Protein AF-A0A1S8WWW1-F1 (afdb_monomer_lite)

Structure (mmCIF, N/CA/C/O backbone):
data_AF-A0A1S8WWW1-F1
#
_entry.id   AF-A0A1S8WWW1-F1
#
loop_
_atom_site.group_PDB
_atom_site.id
_atom_site.type_symbol
_atom_site.label_atom_id
_atom_site.label_alt_id
_atom_site.label_comp_id
_atom_site.label_asym_id
_atom_site.label_entity_id
_atom_site.label_seq_id
_atom_site.pdbx_PDB_ins_code
_atom_site.Cartn_x
_atom_site.Cartn_y
_atom_site.Cartn_z
_atom_site.occupancy
_atom_site.B_iso_or_equiv
_atom_site.auth_seq_id
_atom_site.auth_comp_id
_atom_site.auth_asym_id
_atom_site.auth_atom_id
_atom_site.pdbx_PDB_model_num
ATOM 1 N N . MET A 1 1 ? -1.761 -18.664 -24.722 1.00 27.56 1 MET A N 1
ATOM 2 C CA . MET A 1 1 ? -1.640 -18.735 -23.249 1.00 27.56 1 MET A CA 1
ATOM 3 C C . MET A 1 1 ? -2.564 -17.691 -22.653 1.00 27.56 1 MET A C 1
ATOM 5 O O . MET A 1 1 ? -2.440 -16.541 -23.062 1.00 27.56 1 MET A O 1
ATOM 9 N N . PRO A 1 2 ? -3.539 -18.055 -21.805 1.00 29.98 2 PRO A N 1
ATOM 10 C CA . PRO A 1 2 ? -4.529 -17.095 -21.340 1.00 29.98 2 PRO A CA 1
ATOM 11 C C . PRO A 1 2 ? -3.845 -16.036 -20.477 1.00 29.98 2 PRO A C 1
ATOM 13 O O . PRO A 1 2 ? -3.069 -16.342 -19.577 1.00 29.98 2 PRO A O 1
ATOM 16 N N . SER A 1 3 ? -4.111 -14.776 -20.782 1.00 31.94 3 SER A N 1
ATOM 17 C CA . SER A 1 3 ? -3.667 -13.599 -20.045 1.00 31.94 3 SER A CA 1
ATOM 18 C C . SER A 1 3 ? -4.392 -13.516 -18.696 1.00 31.94 3 SER A C 1
ATOM 20 O O . SER A 1 3 ? -5.366 -12.780 -18.550 1.00 31.94 3 SER A O 1
ATOM 22 N N . TYR A 1 4 ? -3.930 -14.280 -17.705 1.00 28.61 4 TYR A N 1
ATOM 23 C CA . TYR A 1 4 ? -4.525 -14.341 -16.360 1.00 28.61 4 TYR A CA 1
ATOM 24 C C . TYR A 1 4 ? -4.473 -13.013 -15.593 1.00 28.61 4 TYR A C 1
ATOM 26 O O . TYR A 1 4 ? -5.192 -12.824 -14.615 1.00 28.61 4 TYR A O 1
ATOM 34 N N . SER A 1 5 ? -3.647 -12.064 -16.023 1.00 35.06 5 SER A N 1
ATOM 35 C CA . SER A 1 5 ? -3.393 -10.858 -15.240 1.00 35.06 5 SER A CA 1
ATOM 36 C C . SER A 1 5 ? -4.439 -9.756 -15.394 1.00 35.06 5 SER A C 1
ATOM 38 O O . SER A 1 5 ? -4.584 -8.935 -14.494 1.00 35.06 5 SER A O 1
ATOM 40 N N . VAL A 1 6 ? -5.218 -9.759 -16.480 1.00 31.30 6 VAL A N 1
ATOM 41 C CA . VAL A 1 6 ? -6.382 -8.862 -16.607 1.00 31.30 6 VAL A CA 1
ATOM 42 C C . VAL A 1 6 ? -7.580 -9.429 -15.829 1.00 31.30 6 VAL A C 1
ATOM 44 O O . VAL A 1 6 ? -8.434 -8.677 -15.369 1.00 31.30 6 VAL A 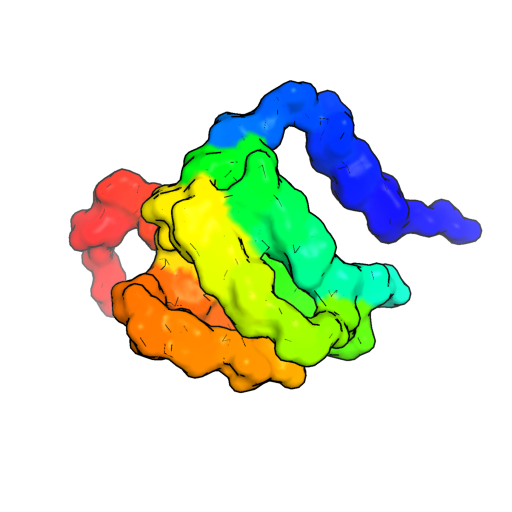O 1
ATOM 47 N N . THR A 1 7 ? -7.618 -10.748 -15.614 1.00 27.58 7 THR A N 1
ATOM 48 C CA . THR A 1 7 ? -8.752 -11.470 -15.019 1.00 27.58 7 THR A CA 1
ATOM 49 C C . THR A 1 7 ? -8.904 -11.236 -13.512 1.00 27.58 7 THR A C 1
ATOM 51 O O . THR A 1 7 ? -10.029 -11.103 -13.040 1.00 27.58 7 THR A O 1
ATOM 54 N N . TYR A 1 8 ? -7.809 -11.095 -12.753 1.00 33.03 8 TYR A N 1
ATOM 55 C CA . TYR A 1 8 ? -7.886 -10.879 -11.296 1.00 33.03 8 TYR A CA 1
ATOM 56 C C . TYR A 1 8 ? -8.394 -9.485 -10.908 1.00 33.03 8 TYR A C 1
ATOM 58 O O . TYR A 1 8 ? -9.197 -9.359 -9.987 1.00 33.03 8 TYR A O 1
ATOM 66 N N . PHE A 1 9 ? -8.007 -8.439 -11.645 1.00 36.03 9 PHE A N 1
ATOM 67 C CA . PHE A 1 9 ? -8.554 -7.096 -11.417 1.00 36.03 9 PHE A CA 1
ATOM 68 C C . PHE A 1 9 ? -10.022 -7.007 -11.873 1.00 36.03 9 PHE A C 1
ATOM 70 O O . PHE A 1 9 ? -10.827 -6.328 -11.240 1.00 36.03 9 PHE A O 1
ATOM 77 N N . LYS A 1 10 ? -10.398 -7.757 -12.923 1.00 29.52 10 LYS A N 1
ATOM 78 C CA . LYS A 1 10 ? -11.790 -7.875 -13.392 1.00 29.52 10 LYS A CA 1
ATOM 79 C C . LYS A 1 10 ? -12.705 -8.612 -12.405 1.00 29.52 10 LYS A C 1
ATOM 81 O O . LYS A 1 10 ? -13.868 -8.240 -12.285 1.00 29.52 10 LYS A O 1
ATOM 86 N N . LEU A 1 11 ? -12.213 -9.610 -11.669 1.00 33.28 11 LEU A N 1
ATOM 87 C CA . LEU A 1 11 ? -13.031 -10.347 -10.693 1.00 33.28 11 LEU A CA 1
ATOM 88 C C . LEU A 1 11 ? -13.470 -9.480 -9.500 1.00 33.28 11 LEU A C 1
ATOM 90 O O . LEU A 1 11 ? -14.607 -9.608 -9.054 1.00 33.28 11 LEU A O 1
ATOM 94 N N . LEU A 1 12 ? -12.645 -8.529 -9.045 1.00 42.22 12 LEU A N 1
ATOM 95 C CA . LEU A 1 12 ? -13.053 -7.581 -7.996 1.00 42.22 12 LEU A CA 1
ATOM 96 C C . LEU A 1 12 ? -14.103 -6.564 -8.482 1.00 42.22 12 LEU A C 1
ATOM 98 O O . LEU A 1 12 ? -14.899 -6.076 -7.686 1.00 42.22 12 LEU A O 1
ATOM 102 N N . THR A 1 13 ? -14.173 -6.281 -9.788 1.00 42.88 13 THR A N 1
ATOM 103 C CA . THR A 1 13 ? -15.197 -5.381 -10.360 1.00 42.88 13 THR A CA 1
ATOM 104 C C . THR A 1 13 ? -16.595 -6.003 -10.480 1.00 42.88 13 THR A C 1
ATOM 106 O O . THR A 1 13 ? -17.528 -5.310 -10.870 1.00 42.88 13 THR A O 1
ATOM 109 N N . SER A 1 14 ? -16.766 -7.282 -10.120 1.00 42.66 14 SER A N 1
ATOM 110 C CA . SER A 1 14 ? -18.073 -7.961 -10.104 1.00 42.66 14 SER A CA 1
ATOM 111 C C . SER A 1 14 ? -18.872 -7.747 -8.808 1.00 42.66 14 SER A C 1
ATOM 113 O O . SER A 1 14 ? -20.034 -8.149 -8.752 1.00 42.66 14 SER A O 1
ATOM 115 N N . TYR A 1 15 ? -18.281 -7.148 -7.767 1.00 47.31 15 TYR A N 1
ATOM 116 C CA . TYR A 1 15 ? -18.974 -6.823 -6.516 1.00 47.31 15 TYR A CA 1
ATOM 117 C C . TYR A 1 15 ? -19.394 -5.349 -6.510 1.00 47.31 15 TYR A C 1
ATOM 119 O O . TYR A 1 15 ? -18.574 -4.442 -6.635 1.00 47.31 15 TYR A O 1
ATOM 127 N N . SER A 1 16 ? -20.697 -5.116 -6.378 1.00 56.31 16 SER A N 1
ATOM 128 C CA . SER A 1 16 ? -21.374 -3.836 -6.613 1.00 56.31 16 SER A CA 1
ATOM 129 C C . SER A 1 16 ? -21.308 -2.827 -5.456 1.00 56.31 16 SER A C 1
ATOM 131 O O . SER A 1 16 ? -21.905 -1.760 -5.562 1.00 56.31 16 SER A O 1
ATOM 133 N N . ASP A 1 17 ? -20.564 -3.098 -4.377 1.00 70.88 17 ASP A N 1
ATOM 134 C CA . ASP A 1 17 ? -20.426 -2.153 -3.260 1.00 70.88 17 ASP A CA 1
ATOM 135 C C . ASP A 1 17 ? -19.044 -2.222 -2.585 1.00 70.88 17 ASP A C 1
ATOM 137 O O . ASP A 1 17 ? -18.817 -2.949 -1.615 1.00 70.88 17 ASP A O 1
ATOM 141 N N . TRP A 1 18 ? -18.108 -1.416 -3.092 1.00 74.94 18 TRP A N 1
ATOM 142 C CA . TRP A 1 18 ? -16.758 -1.258 -2.535 1.00 74.94 18 TRP A CA 1
ATOM 143 C C . TRP A 1 18 ? -16.750 -0.531 -1.182 1.00 74.94 18 TRP A C 1
ATOM 145 O O . TRP A 1 18 ? -15.756 -0.591 -0.458 1.00 74.94 18 TRP A O 1
ATOM 155 N N . SER A 1 19 ? -17.856 0.112 -0.788 1.00 78.94 19 SER A N 1
ATOM 156 C CA . SER A 1 19 ? -17.908 0.891 0.453 1.00 78.94 19 SER A CA 1
ATOM 157 C C . SER A 1 19 ? -17.839 0.022 1.711 1.00 78.94 19 SER A C 1
ATOM 159 O O . SER A 1 19 ? -17.435 0.494 2.776 1.00 78.94 19 SER A O 1
ATOM 161 N N . ARG A 1 20 ? -18.187 -1.264 1.585 1.00 80.62 20 ARG A N 1
ATOM 162 C CA . ARG A 1 20 ? -18.136 -2.266 2.662 1.00 80.62 20 ARG A CA 1
ATOM 163 C C . ARG A 1 20 ? -16.772 -2.921 2.817 1.00 80.62 20 ARG A C 1
ATOM 165 O O . ARG A 1 20 ? -16.558 -3.660 3.778 1.00 80.62 20 ARG A O 1
ATOM 172 N N . LEU A 1 21 ? -15.859 -2.686 1.880 1.00 82.81 21 LEU A N 1
ATOM 173 C CA . LEU A 1 21 ? -14.549 -3.305 1.898 1.00 82.81 21 LEU A CA 1
ATOM 174 C C . LEU A 1 21 ? -13.735 -2.760 3.082 1.00 82.81 21 LEU A C 1
ATOM 176 O O . LEU A 1 21 ? -13.492 -1.559 3.193 1.00 82.81 21 LEU A O 1
ATOM 180 N N . ARG A 1 22 ? -13.321 -3.670 3.971 1.00 83.50 22 ARG A N 1
ATOM 181 C CA . ARG A 1 22 ? -12.499 -3.371 5.158 1.00 83.50 22 ARG A CA 1
ATOM 182 C C . ARG A 1 22 ? -11.058 -3.842 4.995 1.00 83.50 22 ARG A C 1
ATOM 184 O O . ARG A 1 22 ? -10.145 -3.175 5.456 1.00 83.50 22 ARG A O 1
ATOM 191 N N . ILE A 1 23 ? -10.839 -4.978 4.345 1.00 82.25 23 ILE A N 1
ATOM 192 C CA . ILE A 1 23 ? -9.510 -5.568 4.162 1.00 82.25 23 ILE A CA 1
ATOM 193 C C . ILE A 1 23 ? -9.375 -5.944 2.693 1.00 82.25 23 ILE A C 1
ATOM 195 O O . ILE A 1 23 ? -10.280 -6.566 2.137 1.00 82.25 23 ILE A O 1
ATOM 199 N N . CYS A 1 24 ? -8.264 -5.574 2.063 1.00 83.00 24 CYS A N 1
ATOM 200 C CA . CYS A 1 24 ? -7.943 -6.026 0.717 1.00 83.00 24 CYS A CA 1
ATOM 201 C C . CYS A 1 24 ? -6.469 -6.389 0.601 1.00 83.00 24 CYS A C 1
ATOM 203 O O . CYS A 1 24 ? -5.595 -5.624 0.999 1.00 83.00 24 CYS A O 1
ATOM 205 N N . VAL A 1 25 ? -6.221 -7.547 0.001 1.00 79.12 25 VAL A N 1
ATOM 206 C CA . VAL A 1 25 ? -4.894 -7.996 -0.397 1.00 79.12 25 VAL A CA 1
ATOM 207 C C . VAL A 1 25 ? -4.892 -8.098 -1.910 1.00 79.12 25 VAL A C 1
ATOM 209 O O . VAL A 1 25 ? -5.738 -8.774 -2.496 1.00 79.12 25 VAL A O 1
ATOM 212 N N . LEU A 1 26 ? -3.960 -7.401 -2.545 1.00 79.50 26 LEU A N 1
ATOM 213 C CA . LEU A 1 26 ? -3.763 -7.426 -3.983 1.00 79.50 26 LEU A CA 1
ATOM 214 C C . LEU A 1 26 ? -2.365 -7.951 -4.297 1.00 79.50 26 LEU A C 1
ATOM 216 O O . LEU A 1 26 ? -1.397 -7.533 -3.669 1.00 79.50 26 LEU A O 1
ATOM 220 N N . GLY A 1 27 ? -2.250 -8.815 -5.302 1.00 71.31 27 GLY A N 1
ATOM 221 C CA . GLY A 1 27 ? -0.992 -9.477 -5.649 1.00 71.31 27 GLY A CA 1
ATOM 222 C C . GLY A 1 27 ? -0.997 -10.955 -5.258 1.00 71.31 27 GLY A C 1
ATOM 223 O O . GLY A 1 27 ? -2.058 -11.576 -5.173 1.00 71.31 27 GLY A O 1
ATOM 224 N N . ALA A 1 28 ? 0.188 -11.544 -5.095 1.00 62.22 28 ALA A N 1
ATOM 225 C CA . ALA A 1 28 ? 0.342 -12.998 -5.063 1.00 62.22 28 ALA A CA 1
ATOM 226 C C . ALA A 1 28 ? 0.131 -13.517 -3.650 1.00 62.22 28 ALA A C 1
ATOM 228 O O . ALA A 1 28 ? 1.045 -13.494 -2.834 1.00 62.22 28 ALA A O 1
ATOM 229 N N . ALA A 1 29 ? -1.028 -14.130 -3.415 1.00 51.50 29 ALA A N 1
ATOM 230 C CA . ALA A 1 29 ? -1.281 -14.899 -2.198 1.00 51.50 29 ALA A CA 1
ATOM 231 C C . ALA A 1 29 ? -0.285 -16.070 -1.995 1.00 51.50 29 ALA A C 1
ATOM 233 O O . ALA A 1 29 ? -0.150 -16.570 -0.879 1.00 51.50 29 ALA A O 1
ATOM 234 N N . HIS A 1 30 ? 0.422 -16.504 -3.053 1.00 50.56 30 HIS A N 1
ATOM 235 C CA . HIS A 1 30 ? 1.274 -17.701 -3.080 1.00 50.56 30 HIS A CA 1
ATOM 236 C C . HIS A 1 30 ? 2.768 -17.423 -3.329 1.00 50.56 30 HIS A C 1
ATOM 238 O O . HIS A 1 30 ? 3.396 -18.088 -4.148 1.00 50.56 30 HIS A O 1
ATOM 244 N N . GLY A 1 31 ? 3.359 -16.485 -2.587 1.00 46.50 31 GLY A N 1
ATOM 245 C CA . GLY A 1 31 ? 4.814 -16.424 -2.395 1.00 46.50 31 GLY A CA 1
ATOM 246 C C . GLY A 1 31 ? 5.677 -16.178 -3.649 1.00 46.50 31 GLY A C 1
ATOM 247 O O . GLY A 1 31 ? 5.207 -16.018 -4.770 1.00 46.50 31 GLY A O 1
ATOM 248 N N . TRP A 1 32 ? 6.992 -16.135 -3.425 1.00 46.78 32 TRP A N 1
ATOM 249 C CA . TRP A 1 32 ? 8.058 -15.640 -4.318 1.00 46.78 32 TRP A CA 1
ATOM 250 C C . TRP A 1 32 ? 8.196 -16.338 -5.679 1.00 46.78 32 TRP A C 1
ATOM 252 O O . TRP A 1 32 ? 8.984 -15.893 -6.514 1.00 46.78 32 TRP A O 1
ATOM 262 N N . PHE A 1 33 ? 7.478 -17.436 -5.906 1.00 47.28 33 PHE A N 1
ATOM 263 C CA . PHE A 1 33 ? 7.616 -18.239 -7.117 1.00 47.28 33 PHE A CA 1
ATOM 264 C C . PHE A 1 33 ? 6.838 -17.675 -8.310 1.00 47.28 33 PHE A C 1
ATOM 266 O O . PHE A 1 33 ? 7.244 -17.888 -9.451 1.00 47.28 33 PHE A O 1
ATOM 273 N N . PHE A 1 34 ? 5.749 -16.934 -8.075 1.00 53.53 34 PHE A N 1
ATOM 274 C CA . PHE A 1 34 ? 4.952 -16.338 -9.149 1.00 53.53 34 PHE A CA 1
ATOM 275 C C . PHE A 1 34 ? 5.248 -14.847 -9.289 1.00 53.53 34 PHE A C 1
ATOM 277 O O . PHE A 1 34 ? 4.577 -14.005 -8.698 1.00 53.53 34 PHE A O 1
ATOM 284 N N . LYS A 1 35 ? 6.242 -14.521 -10.125 1.00 56.56 35 LYS A N 1
ATOM 285 C CA . LYS A 1 35 ? 6.456 -13.137 -10.558 1.00 56.56 35 LYS A CA 1
ATOM 286 C C . LYS A 1 35 ? 5.326 -12.711 -11.484 1.00 56.56 35 LYS A C 1
ATOM 288 O O . LYS A 1 35 ? 5.137 -13.300 -12.555 1.00 56.56 35 LYS A O 1
ATOM 293 N N . TYR A 1 36 ? 4.588 -11.668 -11.118 1.00 63.59 36 TYR A N 1
ATOM 294 C CA . TYR A 1 36 ? 3.611 -11.106 -12.045 1.00 63.59 36 TYR A CA 1
ATOM 295 C C . TYR A 1 36 ? 4.348 -10.348 -13.136 1.00 63.59 36 TYR A C 1
ATOM 297 O O . TYR A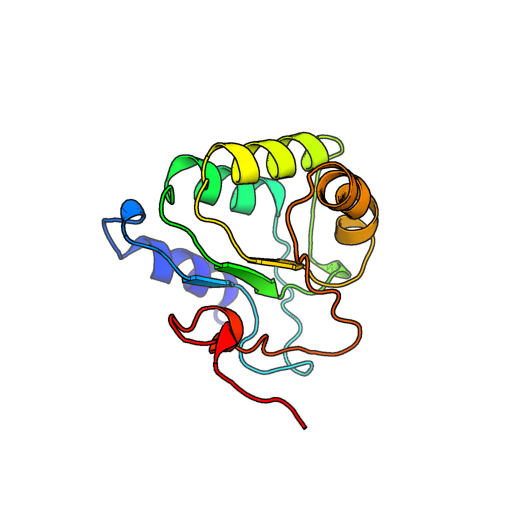 1 36 ? 4.918 -9.297 -12.891 1.00 63.59 36 TYR A O 1
ATOM 305 N N . ASN A 1 37 ? 4.244 -10.791 -14.387 1.00 66.25 37 ASN A N 1
ATOM 306 C CA . ASN A 1 37 ? 4.761 -10.001 -15.511 1.00 66.25 37 ASN A CA 1
ATOM 307 C C . ASN A 1 37 ? 3.894 -8.758 -15.823 1.00 66.25 37 ASN A C 1
ATOM 309 O O . ASN A 1 37 ? 4.144 -8.014 -16.770 1.00 66.25 37 ASN A O 1
ATOM 313 N N . THR A 1 38 ? 2.831 -8.530 -15.049 1.00 75.81 38 THR A N 1
ATOM 314 C CA . THR A 1 38 ? 1.919 -7.413 -15.278 1.00 75.81 38 THR A CA 1
ATOM 315 C C . THR A 1 38 ? 2.362 -6.194 -14.516 1.00 75.81 38 THR A C 1
ATOM 317 O O . THR A 1 38 ? 2.425 -6.189 -13.290 1.00 75.81 38 THR A O 1
ATOM 320 N N . ARG A 1 39 ? 2.623 -5.137 -15.282 1.00 81.19 39 ARG A N 1
ATOM 321 C CA . ARG A 1 39 ? 2.959 -3.830 -14.742 1.00 81.19 39 ARG A CA 1
ATOM 322 C C . ARG A 1 39 ? 1.704 -3.160 -14.206 1.00 81.19 39 ARG A C 1
ATOM 324 O O . ARG A 1 39 ? 0.697 -3.098 -14.908 1.00 81.19 39 ARG A O 1
ATOM 331 N N . VAL A 1 40 ? 1.784 -2.626 -12.993 1.00 84.00 40 VAL A N 1
ATOM 332 C CA . VAL A 1 40 ? 0.651 -1.964 -12.335 1.00 84.00 40 VAL A CA 1
ATOM 333 C C . VAL A 1 40 ? 1.001 -0.551 -11.911 1.00 84.00 40 VAL A C 1
ATOM 335 O O . VAL A 1 40 ? 2.079 -0.296 -11.383 1.00 84.00 40 VAL A O 1
ATOM 338 N N . HIS A 1 41 ? 0.069 0.376 -12.126 1.00 88.94 41 HIS A N 1
ATOM 339 C CA . HIS A 1 41 ? 0.199 1.748 -11.651 1.00 88.94 41 HIS A CA 1
ATOM 340 C C . HIS A 1 41 ? -0.382 1.869 -10.244 1.00 88.94 41 HIS A C 1
ATOM 342 O O . HIS A 1 41 ? -1.597 1.983 -10.079 1.00 88.94 41 HIS A O 1
ATOM 348 N N . ILE A 1 42 ? 0.482 1.875 -9.231 1.00 88.12 42 ILE A N 1
ATOM 349 C CA . ILE A 1 42 ? 0.056 1.918 -7.825 1.00 88.12 42 ILE A CA 1
ATOM 350 C C . ILE A 1 42 ? -0.726 3.190 -7.484 1.00 88.12 42 ILE A C 1
ATOM 352 O O . ILE A 1 42 ? -1.687 3.132 -6.726 1.00 88.12 42 ILE A O 1
ATOM 356 N N . ASP A 1 43 ? -0.410 4.311 -8.135 1.00 89.50 43 ASP A N 1
ATOM 357 C CA . ASP A 1 43 ? -1.157 5.566 -7.988 1.00 89.50 43 ASP A CA 1
ATOM 358 C C . ASP A 1 43 ? -2.642 5.393 -8.311 1.00 89.50 43 ASP A C 1
ATOM 360 O O . ASP A 1 43 ? -3.503 5.931 -7.619 1.00 89.50 43 ASP A O 1
ATOM 364 N N . LYS A 1 44 ? -2.951 4.601 -9.344 1.00 89.00 44 LYS A N 1
ATOM 365 C CA . LYS A 1 44 ? -4.328 4.336 -9.772 1.00 89.00 44 LYS A CA 1
ATOM 366 C C . LYS A 1 44 ? -5.057 3.398 -8.830 1.00 89.00 44 LYS A C 1
ATOM 368 O O . LYS A 1 44 ? -6.247 3.586 -8.594 1.00 89.00 44 LYS A O 1
ATOM 373 N N . ILE A 1 45 ? -4.333 2.448 -8.247 1.00 89.56 45 ILE A N 1
ATOM 374 C CA . ILE A 1 45 ? -4.862 1.592 -7.187 1.00 89.56 45 ILE A CA 1
ATOM 375 C C . ILE A 1 45 ? -5.241 2.469 -5.988 1.00 89.56 45 ILE A C 1
ATOM 377 O O . ILE A 1 45 ? -6.407 2.509 -5.607 1.00 89.56 45 ILE A O 1
ATOM 381 N N . LEU A 1 46 ? -4.296 3.246 -5.454 1.00 89.94 46 LEU A N 1
ATOM 382 C CA . LEU A 1 46 ? -4.522 4.101 -4.284 1.00 89.94 46 LEU A CA 1
ATOM 383 C C . LEU A 1 46 ? -5.631 5.132 -4.506 1.00 89.94 46 LEU A C 1
ATOM 385 O O . LEU A 1 46 ? -6.460 5.342 -3.623 1.00 89.94 46 LEU A O 1
ATOM 389 N N . GLU A 1 47 ? -5.674 5.752 -5.687 1.00 90.75 47 GLU A N 1
ATOM 390 C CA . GLU A 1 47 ? -6.742 6.675 -6.071 1.00 90.75 47 GLU A CA 1
ATOM 391 C C . GLU A 1 47 ? -8.119 6.000 -6.040 1.00 90.75 47 GLU A C 1
ATOM 393 O O . GLU A 1 47 ? -9.066 6.580 -5.508 1.00 90.75 47 GLU A O 1
ATOM 398 N N . SER A 1 48 ? -8.225 4.768 -6.548 1.00 89.75 48 SER A N 1
ATOM 399 C CA . SER A 1 48 ? -9.479 4.014 -6.548 1.00 89.75 48 SER A CA 1
ATOM 400 C C . SER A 1 48 ? -9.943 3.649 -5.135 1.00 89.75 48 SER A C 1
ATOM 402 O O . SER A 1 48 ? -11.107 3.878 -4.802 1.00 89.75 48 SER A O 1
ATOM 404 N N . PHE A 1 49 ? -9.048 3.147 -4.275 1.00 90.25 49 PHE A N 1
ATOM 405 C CA . PHE A 1 49 ? -9.397 2.835 -2.882 1.00 90.25 49 PHE A CA 1
ATOM 406 C C . PHE A 1 49 ? -9.805 4.090 -2.110 1.00 90.25 49 PHE A C 1
ATOM 408 O O . PHE A 1 49 ? -10.827 4.083 -1.427 1.00 90.25 49 PHE A O 1
ATOM 415 N N . ALA A 1 50 ? -9.076 5.194 -2.285 1.00 90.50 50 ALA A N 1
ATOM 416 C CA . ALA A 1 50 ? -9.421 6.467 -1.663 1.00 90.50 50 ALA A CA 1
ATOM 417 C C . ALA A 1 50 ? -10.787 7.009 -2.125 1.00 90.50 50 ALA A C 1
ATOM 419 O O . ALA A 1 50 ? -11.440 7.738 -1.383 1.00 90.50 50 ALA A O 1
ATOM 420 N N . ALA A 1 51 ? -11.215 6.703 -3.352 1.00 90.12 51 ALA A N 1
ATOM 421 C CA . ALA A 1 51 ? -12.498 7.157 -3.881 1.00 90.12 51 ALA A CA 1
ATOM 422 C C . ALA A 1 51 ? -13.681 6.282 -3.435 1.00 90.12 51 ALA A C 1
ATOM 424 O O . ALA A 1 51 ? -14.766 6.816 -3.216 1.00 90.12 51 ALA A O 1
ATOM 425 N N . HIS A 1 52 ? -13.481 4.968 -3.287 1.00 88.69 52 HIS A N 1
ATOM 426 C CA . HIS A 1 52 ? -14.593 4.016 -3.162 1.00 88.69 52 HIS A CA 1
ATOM 427 C C . HIS A 1 52 ? -14.626 3.221 -1.848 1.00 88.69 52 HIS A C 1
ATOM 429 O O . HIS A 1 52 ? -15.647 2.607 -1.552 1.00 88.69 52 HIS A O 1
ATOM 435 N N . CYS A 1 53 ? -13.550 3.222 -1.053 1.00 89.94 53 CYS A N 1
ATOM 436 C CA . CYS A 1 53 ? -13.405 2.359 0.128 1.00 89.94 53 CYS A CA 1
ATOM 437 C C . CYS A 1 53 ? -13.215 3.172 1.431 1.00 89.94 53 CYS A C 1
ATOM 439 O O . CYS A 1 53 ? -12.154 3.095 2.053 1.00 89.94 53 CYS A O 1
ATOM 441 N N . PRO A 1 54 ? -14.208 3.959 1.894 1.00 89.06 54 PRO A N 1
ATOM 442 C CA . PRO A 1 54 ? -14.071 4.782 3.104 1.00 89.06 54 PRO A CA 1
ATOM 443 C C . PRO A 1 54 ? -13.871 3.962 4.392 1.00 89.06 54 PRO A C 1
ATOM 445 O O . PRO A 1 54 ? -13.276 4.454 5.349 1.00 89.06 54 PRO A O 1
ATOM 448 N N . ASN A 1 55 ? -14.340 2.708 4.418 1.00 87.06 55 ASN A N 1
ATOM 449 C CA . ASN A 1 55 ? -14.244 1.812 5.575 1.00 87.06 55 ASN A CA 1
ATOM 450 C C . ASN A 1 55 ? -13.007 0.901 5.559 1.00 87.06 55 ASN A C 1
ATOM 452 O O . ASN A 1 55 ? -12.920 -0.018 6.373 1.00 87.06 55 ASN A O 1
ATOM 456 N N . LEU A 1 56 ? -12.065 1.142 4.647 1.00 86.56 56 LEU A N 1
ATOM 457 C CA . LEU A 1 56 ? -10.840 0.364 4.522 1.00 86.56 56 LEU A CA 1
ATOM 458 C C . LEU A 1 56 ? -10.004 0.466 5.807 1.00 86.56 56 LEU A C 1
ATOM 460 O O . LEU A 1 56 ? -9.626 1.555 6.227 1.00 86.56 56 LEU A O 1
ATOM 464 N N . GLU A 1 57 ? -9.711 -0.681 6.406 1.00 84.50 57 GLU A N 1
ATOM 465 C CA . GLU A 1 57 ? -8.888 -0.860 7.602 1.00 84.50 57 GLU A CA 1
ATOM 466 C C . GLU A 1 57 ? -7.501 -1.413 7.274 1.00 84.50 57 GLU A C 1
ATOM 468 O O . GLU A 1 57 ? -6.532 -1.033 7.929 1.00 84.50 57 GLU A O 1
ATOM 473 N N . ALA A 1 58 ? -7.377 -2.260 6.251 1.00 81.62 58 ALA A N 1
ATOM 474 C CA . ALA A 1 58 ? -6.086 -2.761 5.798 1.00 81.62 58 ALA A CA 1
ATOM 475 C C . ALA A 1 58 ? -6.026 -2.934 4.281 1.00 81.62 58 ALA A C 1
ATOM 477 O O . ALA A 1 58 ? -6.947 -3.479 3.668 1.00 81.62 58 ALA A O 1
ATOM 478 N N . LEU A 1 59 ? -4.920 -2.492 3.689 1.00 84.56 59 LEU A N 1
ATOM 479 C CA . LEU A 1 59 ? -4.618 -2.688 2.277 1.00 84.56 59 LEU A CA 1
ATOM 480 C C . LEU A 1 59 ? -3.207 -3.234 2.114 1.00 84.56 59 LEU A C 1
ATOM 482 O O . LEU A 1 59 ? -2.247 -2.653 2.609 1.00 84.56 59 LEU A O 1
ATOM 486 N N . GLU A 1 60 ? -3.077 -4.319 1.368 1.00 82.62 60 GLU A N 1
ATOM 487 C CA . GLU A 1 60 ? -1.792 -4.926 1.055 1.00 82.62 60 GLU A CA 1
ATOM 488 C C . GLU A 1 60 ? -1.588 -4.949 -0.451 1.00 82.62 60 GLU A C 1
ATOM 490 O O . GLU A 1 60 ? -2.420 -5.468 -1.195 1.00 82.62 60 GLU A O 1
ATOM 495 N N . ILE A 1 61 ? -0.477 -4.376 -0.906 1.00 82.12 61 ILE A N 1
ATOM 496 C CA . ILE A 1 61 ? -0.104 -4.337 -2.318 1.00 82.12 61 ILE A CA 1
ATOM 497 C C . ILE A 1 61 ? 1.175 -5.157 -2.475 1.00 82.12 61 ILE A C 1
ATOM 499 O O . ILE A 1 61 ? 2.282 -4.661 -2.280 1.00 82.12 61 ILE A O 1
ATOM 503 N N . GLN A 1 62 ? 0.991 -6.428 -2.819 1.00 77.81 62 GLN A N 1
ATOM 504 C CA . GLN A 1 62 ? 2.015 -7.467 -2.910 1.00 77.81 62 GLN A CA 1
ATOM 505 C C . GLN A 1 62 ? 2.476 -7.682 -4.366 1.00 77.81 62 GLN A C 1
ATOM 507 O O . GLN A 1 62 ? 2.503 -8.809 -4.864 1.00 77.81 62 GLN A O 1
ATOM 512 N N . TRP A 1 63 ? 2.796 -6.600 -5.084 1.00 79.19 63 TRP A N 1
ATOM 513 C CA . TRP A 1 63 ? 3.382 -6.684 -6.432 1.00 79.19 63 TRP A CA 1
ATOM 514 C C . TRP A 1 63 ? 4.901 -6.626 -6.393 1.00 79.19 63 TRP A C 1
ATOM 516 O O . TRP A 1 63 ? 5.480 -5.909 -5.583 1.00 79.19 63 TRP A O 1
ATOM 526 N N . ASP A 1 64 ? 5.551 -7.297 -7.342 1.00 77.94 64 ASP A N 1
ATOM 527 C CA . ASP A 1 64 ? 7.000 -7.208 -7.481 1.00 77.94 64 ASP A CA 1
ATOM 528 C C . ASP A 1 64 ? 7.443 -5.751 -7.707 1.00 77.94 64 ASP A C 1
ATOM 530 O O . ASP A 1 64 ? 6.891 -5.081 -8.593 1.00 77.94 64 ASP A O 1
ATOM 534 N N . PRO A 1 65 ? 8.479 -5.264 -6.999 1.00 80.31 65 PRO A N 1
ATOM 535 C CA . PRO A 1 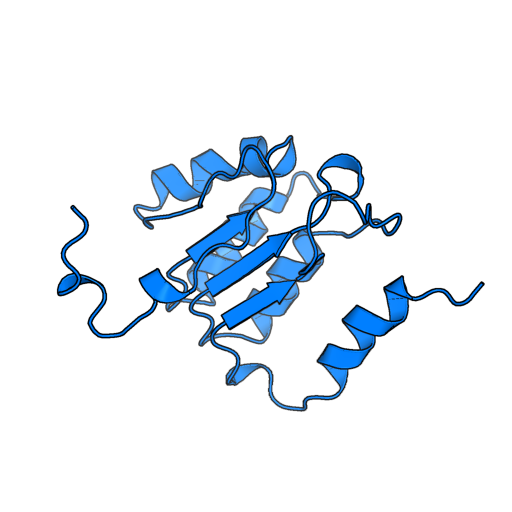65 ? 8.961 -3.884 -7.119 1.00 80.31 65 PRO A CA 1
ATOM 536 C C . PRO A 1 65 ? 9.323 -3.495 -8.558 1.00 80.31 65 PRO A C 1
ATOM 538 O O . PRO A 1 65 ? 9.081 -2.365 -8.984 1.00 80.31 65 PRO A O 1
ATOM 541 N N . ASP A 1 66 ? 9.819 -4.459 -9.338 1.00 82.31 66 ASP A N 1
ATOM 542 C CA . ASP A 1 66 ? 10.195 -4.291 -10.747 1.00 82.31 66 ASP A CA 1
ATOM 543 C C . ASP A 1 66 ? 8.990 -4.074 -11.679 1.00 82.31 66 ASP A C 1
ATOM 545 O O . ASP A 1 66 ? 9.122 -3.568 -12.802 1.00 82.31 66 ASP A O 1
ATOM 549 N N . THR A 1 67 ? 7.790 -4.433 -11.223 1.00 81.44 67 THR A N 1
ATOM 550 C CA . THR A 1 67 ? 6.535 -4.365 -11.991 1.00 81.44 67 THR A CA 1
ATOM 551 C C . THR A 1 67 ? 5.626 -3.230 -11.528 1.00 81.44 67 THR A C 1
ATOM 553 O O . THR A 1 67 ? 4.739 -2.807 -12.272 1.00 81.44 67 THR A O 1
ATOM 556 N N . ILE A 1 68 ? 5.901 -2.646 -10.362 1.00 86.06 68 ILE A N 1
ATOM 557 C CA . ILE A 1 68 ? 5.216 -1.446 -9.893 1.00 86.06 68 ILE A CA 1
ATOM 558 C C . ILE A 1 68 ? 5.661 -0.238 -10.727 1.00 86.06 68 ILE A C 1
ATOM 560 O O . ILE A 1 68 ? 6.838 -0.021 -11.027 1.00 86.06 68 ILE A O 1
ATOM 564 N N . ARG A 1 69 ? 4.687 0.564 -11.142 1.00 89.88 69 ARG A N 1
ATOM 565 C CA . ARG A 1 69 ? 4.858 1.845 -11.826 1.00 89.88 69 ARG A CA 1
ATOM 566 C C . ARG A 1 69 ? 4.180 2.928 -11.005 1.00 89.88 69 ARG A C 1
ATOM 568 O O . ARG A 1 69 ? 3.111 2.719 -10.437 1.00 89.88 69 ARG A O 1
ATOM 575 N N . PHE A 1 70 ? 4.807 4.090 -10.951 1.00 92.00 70 PHE A N 1
ATOM 576 C CA . PHE A 1 70 ? 4.370 5.203 -10.124 1.00 92.00 70 PHE A CA 1
ATOM 577 C C . PHE A 1 70 ? 4.853 6.520 -10.726 1.00 92.00 70 PHE A C 1
ATOM 579 O O . PHE A 1 70 ? 5.810 6.537 -11.498 1.00 92.00 70 PHE A O 1
ATOM 586 N N . SER A 1 71 ? 4.162 7.608 -10.406 1.00 91.19 71 SER A N 1
ATOM 587 C CA . SER A 1 71 ? 4.504 8.960 -10.849 1.00 91.19 71 SER A CA 1
ATOM 588 C C . SER A 1 71 ? 5.197 9.750 -9.741 1.00 91.19 71 SER A C 1
ATOM 590 O O . SER A 1 71 ? 5.079 9.420 -8.561 1.00 91.19 71 SER A O 1
ATOM 592 N N . ASP A 1 72 ? 5.812 10.882 -10.075 1.00 86.44 72 ASP A N 1
ATOM 593 C CA . ASP A 1 72 ? 6.387 11.795 -9.070 1.00 86.44 72 ASP A CA 1
ATOM 594 C C . ASP A 1 72 ? 5.328 12.386 -8.118 1.00 86.44 72 ASP A C 1
ATOM 596 O O . ASP A 1 72 ? 5.636 12.914 -7.048 1.00 86.44 72 ASP A O 1
ATOM 600 N N . LYS A 1 73 ? 4.041 12.271 -8.476 1.00 88.38 73 LYS A N 1
ATOM 601 C CA . LYS A 1 73 ? 2.903 12.721 -7.664 1.00 88.38 73 LYS A CA 1
ATOM 602 C C . LYS A 1 73 ? 2.449 11.683 -6.631 1.00 88.38 73 LYS A C 1
ATOM 604 O O . LYS A 1 73 ? 1.547 11.987 -5.855 1.00 88.38 73 LYS A O 1
ATOM 609 N N . SER A 1 74 ? 3.080 10.509 -6.569 1.00 86.75 74 SER A N 1
ATOM 610 C CA . SER A 1 74 ? 2.747 9.395 -5.659 1.00 86.75 74 SER A CA 1
ATOM 611 C C . SER A 1 74 ? 2.530 9.799 -4.205 1.00 86.75 74 SER A C 1
ATOM 613 O O . SER A 1 74 ? 1.605 9.321 -3.551 1.00 86.75 74 SER A O 1
ATOM 615 N N . ARG A 1 75 ? 3.337 10.739 -3.700 1.00 86.88 75 ARG A N 1
ATOM 616 C CA . ARG A 1 75 ? 3.218 11.244 -2.323 1.00 86.88 75 ARG A CA 1
ATOM 617 C C . ARG A 1 75 ? 1.826 11.822 -2.040 1.00 86.88 75 ARG A C 1
ATOM 619 O O . ARG A 1 75 ? 1.275 11.589 -0.971 1.00 86.88 75 ARG A O 1
ATOM 626 N N . LYS A 1 76 ? 1.216 12.496 -3.024 1.00 89.50 76 LYS A N 1
ATOM 627 C CA . LYS A 1 76 ? -0.145 13.047 -2.907 1.00 89.50 76 LYS A CA 1
ATOM 628 C C . LYS A 1 76 ? -1.205 11.950 -2.823 1.00 89.50 76 LYS A C 1
ATOM 630 O O . LYS A 1 76 ? -2.207 12.131 -2.139 1.00 89.50 76 LYS A O 1
ATOM 635 N N . PHE A 1 77 ? -1.006 10.821 -3.506 1.00 89.56 77 PHE A N 1
ATOM 636 C CA . PHE A 1 77 ? -1.943 9.695 -3.460 1.00 89.56 77 PHE A CA 1
ATOM 637 C C . PHE A 1 77 ? -1.908 8.983 -2.105 1.00 89.56 77 PHE A C 1
ATOM 639 O O . PHE A 1 77 ? -2.965 8.627 -1.588 1.00 89.56 77 PHE A O 1
ATOM 646 N N . ILE A 1 78 ? -0.727 8.871 -1.489 1.00 88.00 78 ILE A N 1
ATOM 647 C CA . ILE A 1 78 ? -0.581 8.373 -0.114 1.00 88.00 78 ILE A CA 1
ATOM 648 C C . ILE A 1 78 ? -1.297 9.275 0.894 1.00 88.00 78 ILE A C 1
ATOM 650 O O . ILE A 1 78 ? -2.017 8.788 1.763 1.00 88.00 78 ILE A O 1
ATOM 654 N N . ASP A 1 79 ? -1.176 10.592 0.763 1.00 87.06 79 ASP A N 1
ATOM 655 C CA . ASP A 1 79 ? -1.919 11.496 1.644 1.00 87.06 79 ASP A CA 1
ATOM 656 C C . ASP A 1 79 ? -3.432 11.406 1.391 1.00 87.06 79 ASP A C 1
ATOM 658 O O . ASP A 1 79 ? -4.228 11.401 2.328 1.00 87.06 79 ASP A O 1
ATOM 662 N N . ARG A 1 80 ? -3.848 11.250 0.129 1.00 89.69 80 ARG A N 1
ATOM 663 C CA . ARG A 1 80 ? -5.263 11.125 -0.238 1.00 89.69 80 ARG A CA 1
ATOM 664 C C . ARG A 1 80 ? -5.908 9.860 0.327 1.00 89.69 80 ARG A C 1
ATOM 666 O O . ARG A 1 80 ? -7.012 9.963 0.854 1.00 89.69 80 ARG A O 1
ATOM 673 N N . ILE A 1 81 ? -5.251 8.699 0.246 1.00 88.69 81 ILE A N 1
ATOM 674 C CA . ILE A 1 81 ? -5.799 7.462 0.825 1.00 88.69 81 ILE A CA 1
ATOM 675 C C . ILE A 1 81 ? -5.902 7.571 2.348 1.00 88.69 81 ILE A C 1
ATOM 677 O O . ILE A 1 81 ? -6.928 7.205 2.905 1.00 88.69 81 ILE A O 1
ATOM 681 N N . ARG A 1 82 ? -4.921 8.190 3.017 1.00 84.50 82 ARG A N 1
ATOM 682 C CA . ARG A 1 82 ? -4.975 8.443 4.467 1.00 84.50 82 ARG A CA 1
ATOM 683 C C . ARG A 1 82 ? -6.138 9.352 4.868 1.00 84.50 82 ARG A C 1
ATOM 685 O O . ARG A 1 82 ? -6.797 9.100 5.868 1.00 84.50 82 ARG A O 1
ATOM 692 N N . LEU A 1 83 ? -6.395 10.407 4.093 1.00 86.94 83 LEU A N 1
ATOM 693 C CA . LEU A 1 83 ? -7.476 11.357 4.376 1.00 86.94 83 LEU A CA 1
ATOM 694 C C . LEU A 1 83 ? -8.866 10.782 4.083 1.00 86.94 83 LEU A C 1
ATOM 696 O O . LEU A 1 83 ? -9.831 11.147 4.750 1.00 86.94 83 LEU A O 1
ATOM 700 N N . LYS A 1 84 ? -8.992 9.928 3.061 1.00 90.44 84 LYS A N 1
ATOM 701 C CA . LYS A 1 84 ? -10.286 9.383 2.626 1.00 90.44 84 LYS A CA 1
ATOM 702 C C . LYS A 1 84 ? -10.654 8.061 3.297 1.00 90.44 84 LYS A C 1
ATOM 704 O O . LYS A 1 84 ? -11.837 7.806 3.495 1.00 90.44 84 LYS A O 1
ATOM 709 N N . CYS A 1 85 ? -9.668 7.263 3.691 1.00 88.50 85 CYS A N 1
ATOM 710 C CA . CYS A 1 85 ? -9.844 6.016 4.428 1.00 88.50 85 CYS A CA 1
ATOM 711 C C . CYS A 1 85 ? -9.432 6.240 5.891 1.00 88.50 85 CYS A C 1
ATOM 713 O O . CYS A 1 85 ? -8.384 5.775 6.330 1.00 88.50 85 CYS A O 1
ATOM 715 N N . SER A 1 86 ? -10.241 6.972 6.662 1.00 85.56 86 SER A N 1
ATOM 716 C CA . SER A 1 86 ? -9.905 7.350 8.050 1.00 85.56 86 SER A CA 1
ATOM 717 C C . SER A 1 86 ? -9.782 6.162 9.011 1.00 85.56 86 SER A C 1
ATOM 719 O O . SER A 1 86 ? -9.207 6.294 10.090 1.00 85.56 86 SER A O 1
ATOM 721 N N . ARG A 1 87 ? -10.310 4.996 8.621 1.00 84.81 87 ARG A N 1
ATOM 722 C CA . ARG A 1 87 ? -10.209 3.738 9.369 1.00 84.81 87 ARG A CA 1
ATOM 723 C C . ARG A 1 87 ? -8.966 2.922 9.020 1.00 84.81 87 ARG A C 1
ATOM 725 O O . ARG A 1 87 ? -8.781 1.867 9.620 1.00 84.81 87 ARG A O 1
ATOM 732 N N . LEU A 1 88 ? -8.131 3.384 8.087 1.00 84.25 88 LEU A N 1
ATOM 733 C CA . LEU A 1 88 ? -6.966 2.646 7.612 1.00 84.25 88 LEU A CA 1
ATOM 734 C C . LEU A 1 88 ? -5.935 2.505 8.737 1.00 84.25 88 LEU A C 1
ATOM 736 O O . LEU A 1 88 ? -5.299 3.473 9.148 1.00 84.25 88 LEU A O 1
ATOM 740 N N . LYS A 1 89 ? -5.777 1.276 9.224 1.00 77.69 89 LYS A N 1
ATOM 741 C CA . LYS A 1 89 ? -4.838 0.881 10.280 1.00 77.69 89 LYS A CA 1
ATOM 742 C C . LY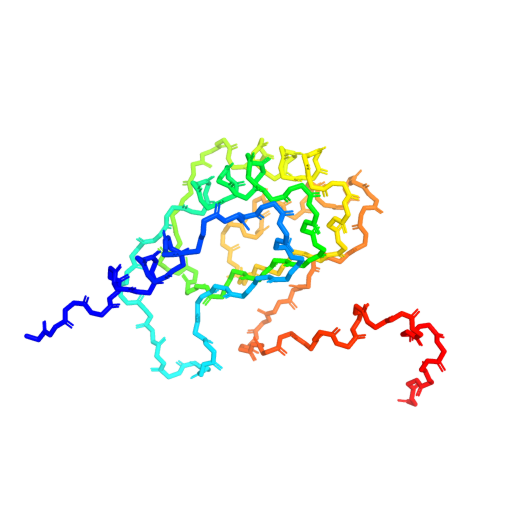S A 1 89 ? -3.535 0.322 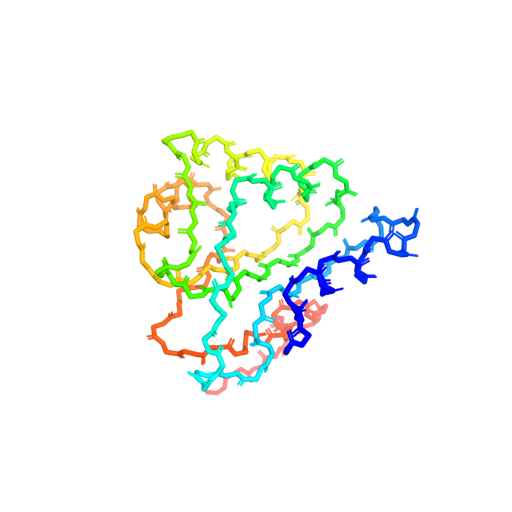9.715 1.00 77.69 89 LYS A C 1
ATOM 744 O O . LYS A 1 89 ? -2.531 0.329 10.420 1.00 77.69 89 LYS A O 1
ATOM 749 N N . SER A 1 90 ? -3.551 -0.202 8.489 1.00 77.50 90 SER A N 1
ATOM 750 C CA . SER A 1 90 ? -2.379 -0.823 7.871 1.00 77.50 90 SER A CA 1
ATOM 751 C C . SER A 1 90 ? -2.355 -0.627 6.356 1.00 77.50 90 SER A C 1
ATOM 753 O O . SER A 1 90 ? -3.357 -0.846 5.675 1.00 77.50 90 SER A O 1
ATOM 755 N N . LEU A 1 91 ? -1.196 -0.225 5.831 1.00 83.94 91 LEU A N 1
ATOM 756 C CA . LEU A 1 91 ? -0.893 -0.235 4.402 1.00 83.94 91 LEU A CA 1
ATOM 757 C C . LEU A 1 91 ? 0.442 -0.951 4.192 1.00 83.94 91 LEU A C 1
ATOM 759 O O . LEU A 1 91 ? 1.485 -0.445 4.606 1.00 83.94 91 LEU A O 1
ATOM 763 N N . THR A 1 92 ? 0.412 -2.112 3.547 1.00 80.88 92 THR A N 1
ATOM 764 C CA . THR A 1 92 ? 1.607 -2.914 3.257 1.00 80.88 92 THR A CA 1
ATOM 765 C C . THR A 1 92 ? 2.027 -2.709 1.808 1.00 80.88 92 THR A C 1
ATOM 767 O O . THR A 1 92 ? 1.211 -2.824 0.890 1.00 80.88 92 THR A O 1
ATOM 770 N N . LEU A 1 93 ? 3.310 -2.406 1.609 1.00 82.00 93 LEU A N 1
ATOM 771 C CA . LEU A 1 93 ? 3.932 -2.169 0.310 1.00 82.00 93 LEU A CA 1
ATOM 772 C C . LEU A 1 93 ? 5.205 -3.006 0.204 1.00 82.00 93 LEU A C 1
ATOM 774 O O . LEU A 1 93 ? 5.961 -3.105 1.170 1.00 82.00 93 LEU A O 1
ATOM 778 N N . SER A 1 94 ? 5.476 -3.543 -0.980 1.00 77.81 94 SER A N 1
ATOM 779 C CA . SER A 1 94 ? 6.742 -4.218 -1.269 1.00 77.81 94 SER A CA 1
ATOM 780 C C . SER A 1 94 ? 7.940 -3.268 -1.143 1.00 77.81 94 SER A C 1
ATOM 782 O O . SER A 1 94 ? 7.843 -2.090 -1.505 1.00 77.81 94 SER A O 1
ATOM 784 N N . ASP A 1 95 ? 9.075 -3.784 -0.650 1.00 77.00 95 ASP A N 1
ATOM 785 C CA . ASP A 1 95 ? 10.320 -3.010 -0.553 1.00 77.00 95 ASP A CA 1
ATOM 786 C C . ASP A 1 95 ? 10.783 -2.555 -1.947 1.00 77.00 95 ASP A C 1
ATOM 788 O O . ASP A 1 95 ? 10.606 -3.263 -2.934 1.00 77.00 95 ASP A O 1
ATOM 792 N N . GLY A 1 96 ? 11.361 -1.364 -2.057 1.00 82.50 96 GLY A N 1
ATOM 793 C CA . GLY A 1 96 ? 11.854 -0.824 -3.319 1.00 82.50 96 GLY A CA 1
ATOM 794 C C . GLY A 1 96 ? 11.609 0.670 -3.490 1.00 82.50 96 GLY A C 1
ATOM 795 O O . GLY A 1 96 ? 11.197 1.383 -2.575 1.00 82.50 96 GLY A O 1
ATOM 796 N N . LYS A 1 97 ? 11.858 1.164 -4.712 1.00 88.81 97 LYS A N 1
ATOM 797 C CA . LYS A 1 97 ? 11.867 2.608 -5.015 1.00 88.81 97 LYS A CA 1
ATOM 798 C C . LYS A 1 97 ? 10.574 3.321 -4.618 1.00 88.81 97 LYS A C 1
ATOM 800 O O . LYS A 1 97 ? 10.626 4.464 -4.173 1.00 88.81 97 LYS A O 1
ATOM 805 N N . TYR A 1 98 ? 9.428 2.660 -4.784 1.00 88.06 98 TYR A N 1
ATOM 806 C CA . TYR A 1 98 ? 8.148 3.243 -4.398 1.00 88.06 98 TYR A CA 1
ATOM 807 C C . TYR A 1 98 ? 8.052 3.436 -2.884 1.00 88.06 98 TYR A C 1
ATOM 809 O O . TYR A 1 98 ? 7.812 4.555 -2.438 1.00 88.06 98 TYR A O 1
ATOM 817 N N . TYR A 1 99 ? 8.287 2.373 -2.106 1.00 86.75 99 TYR A N 1
ATOM 818 C CA . TYR A 1 99 ? 8.280 2.416 -0.644 1.00 86.75 99 TYR A CA 1
ATOM 819 C C . TYR A 1 99 ? 9.219 3.510 -0.121 1.00 86.75 99 TYR A C 1
ATOM 821 O O . TYR A 1 99 ? 8.796 4.381 0.637 1.00 86.75 99 TYR A O 1
ATOM 829 N N . GLU A 1 100 ? 10.459 3.536 -0.613 1.00 86.88 100 GLU A N 1
ATOM 830 C CA . GLU A 1 100 ? 11.467 4.526 -0.219 1.00 86.88 100 GLU A CA 1
ATOM 831 C C . GLU A 1 100 ? 11.036 5.969 -0.512 1.00 86.88 100 GLU A C 1
ATOM 833 O O . GLU A 1 100 ? 11.303 6.878 0.273 1.00 86.88 100 GLU A O 1
ATOM 838 N N . MET A 1 101 ? 10.313 6.190 -1.611 1.00 88.00 101 MET A N 1
ATOM 839 C CA . MET A 1 101 ? 9.795 7.507 -1.970 1.00 88.00 101 MET A CA 1
ATOM 840 C C . MET A 1 101 ? 8.675 7.990 -1.038 1.00 88.00 101 MET A C 1
AT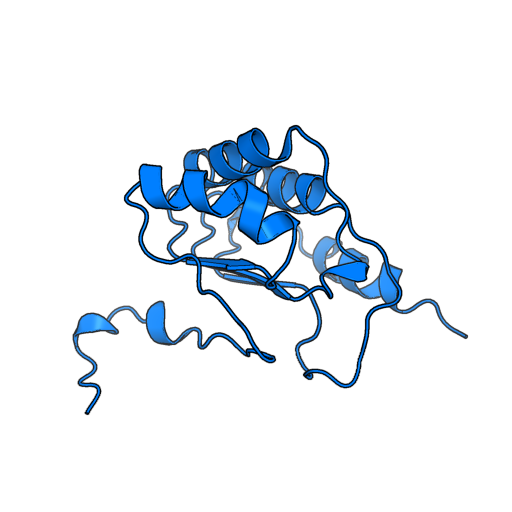OM 842 O O . MET A 1 101 ? 8.532 9.205 -0.855 1.00 88.00 101 MET A O 1
ATOM 846 N N . VAL A 1 102 ? 7.856 7.081 -0.496 1.00 86.19 102 VAL A N 1
ATOM 847 C CA . VAL A 1 102 ? 6.661 7.438 0.286 1.00 86.19 102 VAL A CA 1
ATOM 848 C C . VAL A 1 102 ? 6.796 7.211 1.791 1.00 86.19 102 VAL A C 1
ATOM 850 O O . VAL A 1 102 ? 5.986 7.756 2.537 1.00 86.19 102 VAL A O 1
ATOM 853 N N . LYS A 1 103 ? 7.821 6.493 2.272 1.00 81.94 103 LYS A N 1
ATOM 854 C CA . LYS A 1 103 ? 8.023 6.187 3.705 1.00 81.94 103 LYS A CA 1
ATOM 855 C C . LYS A 1 103 ? 7.953 7.425 4.611 1.00 81.94 103 LYS A C 1
ATOM 857 O O . LYS A 1 103 ? 7.255 7.417 5.623 1.00 81.94 103 LYS A O 1
ATOM 862 N N . GLY A 1 104 ? 8.546 8.540 4.175 1.00 79.56 104 GLY A N 1
ATOM 863 C CA . GLY A 1 104 ? 8.551 9.795 4.931 1.00 79.56 104 GLY A CA 1
ATOM 864 C C . GLY A 1 104 ? 7.174 10.457 5.058 1.00 79.56 104 GLY A C 1
ATOM 865 O O . GLY A 1 104 ? 6.971 11.288 5.940 1.00 79.56 104 GLY A O 1
ATOM 866 N N . ASN A 1 105 ? 6.195 10.131 4.204 1.00 82.88 105 ASN A N 1
ATOM 867 C CA . ASN A 1 105 ? 4.806 10.565 4.403 1.00 82.88 105 ASN A CA 1
ATOM 868 C C . ASN A 1 105 ? 4.165 9.858 5.601 1.00 82.88 105 ASN A C 1
ATOM 870 O O . ASN A 1 105 ? 3.362 10.470 6.299 1.00 82.88 105 ASN A O 1
ATOM 874 N N . PHE A 1 106 ? 4.529 8.602 5.857 1.00 68.12 106 PHE A N 1
ATOM 875 C CA . PHE A 1 106 ? 3.982 7.819 6.962 1.00 68.12 106 PHE A CA 1
ATOM 876 C C . PHE A 1 106 ? 4.643 8.150 8.296 1.00 68.12 106 PHE A C 1
ATOM 878 O O . PHE A 1 106 ? 3.950 8.291 9.297 1.00 68.12 106 PHE A O 1
ATOM 885 N N . GLU A 1 107 ? 5.959 8.357 8.307 1.00 69.06 107 GLU A N 1
ATOM 886 C CA . GLU A 1 107 ? 6.687 8.779 9.513 1.00 69.06 107 GLU A CA 1
ATOM 887 C C . GLU A 1 107 ? 6.149 10.115 10.047 1.00 69.06 107 GLU A C 1
ATOM 889 O O . GLU A 1 107 ? 5.865 10.253 11.235 1.00 69.06 107 GLU A O 1
ATOM 894 N N . ARG A 1 108 ? 5.901 11.078 9.148 1.00 67.38 108 ARG A N 1
ATOM 895 C CA . ARG A 1 108 ? 5.320 12.390 9.486 1.00 67.38 108 ARG A CA 1
ATOM 896 C C . ARG A 1 108 ? 3.846 12.334 9.890 1.00 67.38 108 ARG A C 1
ATOM 898 O O . ARG A 1 108 ? 3.333 13.284 10.468 1.00 67.38 108 ARG A O 1
ATOM 905 N N . ALA A 1 109 ? 3.144 11.260 9.546 1.00 62.12 109 ALA A N 1
ATOM 906 C CA . ALA A 1 109 ? 1.711 11.130 9.764 1.00 62.12 109 ALA A CA 1
ATOM 907 C C . ALA A 1 109 ? 1.322 10.732 11.191 1.00 62.12 109 ALA A C 1
ATOM 909 O O . ALA A 1 109 ? 0.131 10.747 11.491 1.00 62.12 109 ALA A O 1
ATOM 910 N N . HIS A 1 110 ? 2.274 10.268 12.010 1.00 55.41 110 HIS A N 1
ATOM 911 C CA . HIS A 1 110 ? 2.010 9.527 13.252 1.00 55.41 110 HIS A CA 1
ATOM 912 C C . HIS A 1 110 ? 1.033 8.338 13.087 1.00 55.41 110 HIS A C 1
ATOM 914 O O . HIS A 1 110 ? 0.543 7.796 14.075 1.00 55.41 110 HIS A O 1
ATOM 920 N N . CYS A 1 111 ? 0.756 7.893 11.853 1.00 53.56 111 CYS A N 1
ATOM 921 C CA . CYS A 1 111 ? -0.015 6.683 11.580 1.00 53.56 111 CYS A CA 1
ATOM 922 C C . CYS A 1 111 ? 0.904 5.476 11.801 1.00 53.56 111 CYS A C 1
ATOM 924 O O . CYS A 1 111 ? 1.880 5.321 11.059 1.00 53.56 111 CYS A O 1
ATOM 926 N N . PRO A 1 112 ? 0.628 4.605 12.784 1.00 45.94 112 PRO A N 1
ATOM 927 C CA . PRO A 1 112 ? 1.464 3.445 13.003 1.00 45.94 112 PRO A CA 1
ATOM 928 C C . PRO A 1 112 ? 1.200 2.423 11.893 1.00 45.94 112 PRO A C 1
ATOM 930 O O . PRO A 1 112 ? 0.059 2.029 11.680 1.00 45.94 112 PRO A O 1
ATOM 933 N N . ARG A 1 113 ? 2.290 1.936 11.289 1.00 55.56 113 ARG A N 1
ATOM 934 C CA . ARG A 1 113 ? 2.403 0.697 10.494 1.00 55.56 113 ARG A CA 1
ATOM 935 C C . ARG A 1 113 ? 2.131 0.806 8.994 1.00 55.56 113 ARG A C 1
ATOM 937 O O . ARG A 1 113 ? 1.154 0.284 8.460 1.00 55.56 113 ARG A O 1
ATOM 944 N N . VAL A 1 114 ? 3.148 1.319 8.307 1.00 48.75 114 VAL A N 1
ATOM 945 C CA . VAL A 1 114 ? 3.620 0.638 7.097 1.00 48.75 114 VAL A CA 1
ATOM 946 C C . VAL A 1 114 ? 4.460 -0.547 7.547 1.00 48.75 114 VAL A C 1
ATOM 948 O O . VAL A 1 114 ? 5.428 -0.372 8.288 1.00 48.75 114 VAL A O 1
ATOM 951 N N . VAL A 1 115 ? 4.069 -1.755 7.156 1.00 51.19 115 VAL A N 1
ATOM 952 C CA . VAL A 1 115 ? 4.875 -2.946 7.426 1.00 51.19 115 VAL A CA 1
ATOM 953 C C . VAL A 1 115 ? 5.898 -3.058 6.304 1.00 51.19 115 VAL A C 1
ATOM 955 O O . VAL A 1 115 ? 5.537 -3.241 5.144 1.00 51.19 115 VAL A O 1
ATOM 958 N N . ARG A 1 116 ? 7.176 -2.893 6.657 1.00 46.19 116 ARG A N 1
ATOM 959 C CA . ARG A 1 116 ? 8.303 -3.176 5.768 1.00 46.19 116 ARG A CA 1
ATOM 960 C C . ARG A 1 116 ? 8.433 -4.683 5.617 1.00 46.19 116 ARG A C 1
ATOM 962 O O . ARG A 1 116 ? 8.443 -5.409 6.610 1.00 46.19 116 ARG A O 1
ATOM 969 N N . THR A 1 117 ? 8.599 -5.128 4.384 1.00 49.41 117 THR A N 1
ATOM 970 C CA . THR A 1 117 ? 8.673 -6.544 4.068 1.00 49.41 117 THR A CA 1
ATOM 971 C C . THR A 1 117 ? 9.881 -6.841 3.171 1.00 49.41 117 THR A C 1
ATOM 973 O O . THR A 1 117 ? 9.812 -6.596 1.971 1.00 49.41 117 THR A O 1
ATOM 976 N N . ASN A 1 118 ? 10.974 -7.375 3.747 1.00 43.56 118 ASN A N 1
ATOM 977 C CA . ASN A 1 118 ? 12.249 -7.673 3.061 1.00 43.56 118 ASN A CA 1
ATOM 978 C C . ASN A 1 118 ? 12.305 -9.035 2.320 1.00 43.56 118 ASN A C 1
ATOM 980 O O . ASN A 1 118 ? 13.091 -9.193 1.394 1.00 43.56 118 ASN A O 1
ATOM 984 N N . THR A 1 119 ? 11.470 -10.010 2.675 1.00 42.84 119 THR A N 1
ATOM 985 C CA . THR A 1 119 ? 11.280 -11.300 1.987 1.00 42.84 119 THR A CA 1
ATOM 986 C C . THR A 1 119 ? 9.843 -11.809 2.147 1.00 42.84 119 THR A C 1
ATOM 988 O O . THR A 1 119 ? 9.465 -12.164 3.250 1.00 42.84 119 THR A O 1
ATOM 991 N N . THR A 1 120 ? 9.053 -11.858 1.062 1.00 49.62 120 THR A N 1
ATOM 992 C CA . THR A 1 120 ? 7.730 -12.534 0.948 1.00 49.62 120 THR A CA 1
ATOM 993 C C . THR A 1 120 ? 6.870 -12.627 2.206 1.00 49.62 120 THR A C 1
ATOM 995 O O . THR A 1 120 ? 7.084 -13.496 3.048 1.00 49.62 120 THR A O 1
ATOM 998 N N . TYR A 1 121 ? 5.816 -11.817 2.282 1.00 51.91 121 TYR A N 1
ATOM 999 C CA . TYR A 1 121 ? 4.969 -11.782 3.467 1.00 51.91 121 TYR A CA 1
ATOM 1000 C C . TYR A 1 121 ? 3.534 -12.051 3.089 1.00 51.91 121 TYR A C 1
ATOM 1002 O O . TYR A 1 121 ? 2.956 -11.387 2.236 1.00 51.91 121 TYR A O 1
ATOM 1010 N N . ASN A 1 122 ? 2.967 -13.006 3.807 1.00 50.78 122 ASN A N 1
ATOM 1011 C CA . ASN A 1 122 ? 1.572 -12.948 4.168 1.00 50.78 122 ASN A CA 1
ATOM 1012 C C . ASN A 1 122 ? 1.532 -12.084 5.438 1.00 50.78 122 ASN A C 1
ATOM 1014 O O . ASN A 1 122 ? 1.989 -12.530 6.495 1.00 50.78 122 ASN A O 1
ATOM 1018 N N . THR A 1 123 ? 1.128 -10.814 5.345 1.00 52.41 123 THR A N 1
ATOM 1019 C CA . THR A 1 123 ? 0.913 -10.027 6.563 1.00 52.41 123 THR A CA 1
ATOM 1020 C C . THR A 1 123 ? -0.311 -10.590 7.265 1.00 52.41 123 THR A C 1
ATOM 1022 O O . THR A 1 123 ? -1.397 -10.701 6.705 1.00 52.41 123 THR A O 1
ATOM 1025 N N . SER A 1 124 ? -0.115 -11.023 8.506 1.00 56.62 124 SER A N 1
ATOM 1026 C CA . SER A 1 124 ? -1.197 -11.611 9.276 1.00 56.62 124 SER A CA 1
ATOM 1027 C C . SER A 1 124 ? -2.233 -10.540 9.627 1.00 56.62 124 SER A C 1
ATOM 1029 O O . SER A 1 124 ? -1.910 -9.525 10.252 1.00 56.62 124 SER A O 1
ATOM 1031 N N . ILE A 1 125 ? -3.503 -10.797 9.298 1.00 63.88 125 ILE A N 1
ATOM 1032 C CA . ILE A 1 125 ? -4.640 -9.940 9.680 1.00 63.88 125 ILE A CA 1
ATOM 1033 C C . ILE A 1 125 ? -4.884 -9.909 11.197 1.00 63.88 125 ILE A C 1
ATOM 1035 O O . ILE A 1 125 ? -5.762 -9.191 11.664 1.00 63.88 125 ILE A O 1
ATOM 1039 N N . VAL A 1 126 ? -4.109 -10.668 11.980 1.00 59.91 126 VAL A N 1
ATOM 1040 C CA . VAL A 1 126 ? -4.208 -10.757 13.443 1.00 59.91 126 VAL A CA 1
ATOM 1041 C C . VAL A 1 126 ? -4.145 -9.374 14.100 1.00 59.91 126 VAL A C 1
ATOM 1043 O O . VAL A 1 126 ? -4.896 -9.123 15.036 1.00 59.91 126 VAL A O 1
ATOM 1046 N N . SER A 1 127 ? -3.361 -8.436 13.555 1.00 57.94 127 SER A N 1
ATOM 1047 C CA . SER A 1 127 ? -3.296 -7.044 14.045 1.00 57.94 127 SER A CA 1
ATOM 1048 C C . SER A 1 127 ? -4.617 -6.261 13.964 1.00 57.94 127 SER A C 1
ATOM 1050 O O . SER A 1 127 ? -4.742 -5.197 14.572 1.00 57.94 127 SER A O 1
ATOM 1052 N N . LEU A 1 128 ? -5.605 -6.780 13.233 1.00 61.03 128 LEU A N 1
ATOM 1053 C CA . LEU A 1 128 ? -6.927 -6.185 13.049 1.00 61.03 128 LEU A CA 1
ATOM 1054 C C . LEU A 1 128 ? -7.993 -6.802 13.963 1.00 61.03 128 LEU A C 1
ATOM 1056 O O . LEU A 1 128 ? -9.129 -6.325 13.958 1.00 61.03 128 LEU A O 1
ATOM 1060 N N . LEU A 1 129 ? -7.653 -7.837 14.739 1.00 61.84 129 LEU A N 1
ATOM 1061 C CA . LEU A 1 129 ? -8.568 -8.433 15.710 1.00 61.84 129 LEU A CA 1
ATOM 1062 C C . LEU A 1 129 ? -8.949 -7.402 16.779 1.00 61.84 129 LEU A C 1
ATOM 1064 O O . LEU A 1 129 ? -8.106 -6.656 17.276 1.00 61.84 129 LEU A O 1
ATOM 1068 N N . GLU A 1 130 ? -10.224 -7.390 17.159 1.00 63.38 130 GLU A N 1
ATOM 1069 C CA . GLU A 1 130 ? -10.786 -6.461 18.150 1.00 63.38 130 GLU A CA 1
ATOM 1070 C C . GLU A 1 130 ? -10.020 -6.486 19.485 1.00 63.38 130 GLU A C 1
ATOM 1072 O O . GLU A 1 130 ? -9.726 -5.442 20.072 1.00 63.38 130 GLU A O 1
ATOM 1077 N N . HIS A 1 131 ? -9.588 -7.685 19.875 1.00 68.12 131 HIS A N 1
ATOM 1078 C CA . HIS A 1 131 ? -8.836 -7.984 21.092 1.00 68.12 131 HIS A CA 1
ATOM 1079 C C . HIS A 1 131 ? -7.335 -8.182 20.845 1.00 68.12 131 HIS A C 1
ATOM 1081 O O . HIS A 1 131 ? -6.650 -8.798 21.652 1.00 68.12 131 HIS A O 1
ATOM 1087 N N . TYR A 1 132 ? -6.778 -7.675 19.736 1.00 66.69 132 TYR A N 1
ATOM 1088 C CA . TYR A 1 132 ? -5.349 -7.850 19.427 1.00 66.69 132 TYR A CA 1
ATOM 1089 C C . TYR A 1 132 ? -4.424 -7.376 20.562 1.00 66.69 132 TYR A C 1
ATOM 1091 O O . TYR A 1 132 ? -3.394 -7.979 20.830 1.00 66.69 132 TYR A O 1
ATOM 1099 N N . LYS A 1 133 ? -4.816 -6.304 21.252 1.00 62.94 133 LYS A N 1
ATOM 1100 C CA . LYS A 1 133 ? -4.114 -5.731 22.415 1.00 62.94 133 LYS A CA 1
ATOM 1101 C C . LYS A 1 133 ? -4.108 -6.650 23.644 1.00 62.94 133 LYS A C 1
ATOM 1103 O O . LYS A 1 133 ? -3.254 -6.475 24.506 1.00 62.94 133 LYS A O 1
ATOM 1108 N N . ASP A 1 134 ? -5.010 -7.626 23.689 1.00 72.81 134 ASP A N 1
ATOM 1109 C CA . ASP A 1 134 ? -5.128 -8.607 24.769 1.00 72.81 134 ASP A CA 1
ATOM 1110 C C . ASP A 1 134 ? -4.290 -9.869 24.473 1.00 72.81 134 ASP A C 1
ATOM 1112 O O . ASP A 1 134 ? -4.073 -10.707 25.352 1.00 72.81 134 ASP A O 1
ATOM 1116 N N . LEU A 1 135 ? -3.777 -10.005 23.241 1.00 68.31 135 LEU A N 1
ATOM 1117 C CA . LEU A 1 135 ? -2.869 -11.083 22.868 1.00 68.31 135 LEU A CA 1
ATOM 1118 C C . LEU A 1 135 ? -1.491 -10.833 23.486 1.00 68.31 135 LEU A C 1
ATOM 1120 O O . LEU A 1 135 ? -0.822 -9.837 23.207 1.00 68.31 135 LEU A O 1
ATOM 1124 N N . ARG A 1 136 ? -1.047 -11.776 24.319 1.00 56.91 136 ARG A N 1
ATOM 1125 C CA . ARG A 1 136 ? 0.311 -11.793 24.864 1.00 56.91 136 ARG A CA 1
ATOM 1126 C C . ARG A 1 136 ? 1.223 -12.483 23.858 1.00 56.91 136 ARG A C 1
ATOM 1128 O O . ARG A 1 136 ? 1.092 -13.682 23.628 1.00 56.91 136 ARG A O 1
ATOM 1135 N N . PHE A 1 137 ? 2.128 -11.723 23.256 1.00 61.19 137 PHE A N 1
ATOM 1136 C CA . PHE A 1 137 ? 3.212 -12.274 22.449 1.00 61.19 137 PHE A CA 1
ATOM 1137 C C . PHE A 1 137 ? 4.405 -12.510 23.382 1.00 61.19 137 PHE A C 1
ATOM 1139 O O . PHE A 1 137 ? 4.839 -11.570 24.049 1.00 61.19 137 PHE A O 1
ATOM 1146 N N . ASN A 1 138 ? 4.844 -13.768 23.489 1.00 41.50 138 ASN A N 1
ATOM 1147 C CA . ASN A 1 138 ? 6.044 -14.164 24.235 1.00 41.50 138 ASN A CA 1
ATOM 1148 C C . ASN A 1 138 ? 7.311 -13.856 23.438 1.00 41.50 138 ASN A C 1
ATOM 1150 O O . ASN A 1 138 ? 7.269 -14.037 22.199 1.00 41.50 138 ASN A O 1
#

Radius of gyration: 15.15 Å; chains: 1; bounding box: 34×32×48 Å

Sequence (138 aa):
MPSYSVTYFKLLTSYSDWSRLRICVLGAAHGWFFKYNTRVHIDKILESFAAHCPNLEALEIQWDPDTIRFSDKSRKFIDRIRLKCSRLKSLTLSDGKYYEMVKGNFERAHCPRVVRTNTTYNTSIVSLLEHYKDLRFN

Secondary structure (DSSP, 8-state):
---HHHHHHHHHTT-S-GGG--EEEEE-TTGGG------EEHHHHHHHHHHH-TT--EEEEE--TTTEE--TTHHHHHHHHHHH-TT--EEEE-TTHHHHHHHHHHHTTT---EE--SS-----GGGGSTTGGG----

pLDDT: mean 70.22, std 18.83, range [27.56, 92.0]

Foldseek 3Di:
DDPCPVVVVVVVVVDDALQPAAEDEDDDPPFDPDAPPAADEVLVVLVVCLVGHQNHQEYEYPHDQVRYDYDPCLLVSVVSSCVSNVNHLEYEDEDDDSCVSNVVSCVVVPRPDHDYDPGIDPPDCCCVDPCSVVDDDD

Organism: Opisthorchis viverrini (NCBI:txid6198)